Protein AF-A0A349XSU2-F1 (afdb_monomer_lite)

Secondary structure (DSSP, 8-state):
---SGGGS---TTHHHHHHHHHHHHHHHTTSS-TTPPP-HHHHHHHHT--HHHHHHHT-

Radius of gyration: 14.12 Å; chains: 1; bounding box: 39×24×32 Å

Structure (mmCIF, N/CA/C/O backbone):
data_AF-A0A349XSU2-F1
#
_entry.id   AF-A0A349XSU2-F1
#
loop_
_atom_site.group_PDB
_atom_site.id
_atom_site.type_symbol
_atom_site.label_atom_id
_atom_site.label_alt_id
_atom_site.label_comp_id
_atom_site.label_asym_id
_atom_site.label_entity_id
_atom_site.label_seq_id
_atom_site.pdbx_PDB_ins_code
_atom_site.Cartn_x
_atom_site.Cartn_y
_atom_site.Cartn_z
_atom_site.occupancy
_atom_site.B_iso_or_equiv
_atom_site.auth_seq_id
_atom_site.auth_comp_id
_atom_site.auth_asym_id
_atom_site.auth_atom_id
_atom_site.pdbx_PDB_model_num
ATOM 1 N N . MET A 1 1 ? -33.084 -13.472 17.838 1.00 53.56 1 MET A N 1
ATOM 2 C CA . MET A 1 1 ? -32.087 -13.870 18.856 1.00 53.56 1 MET A CA 1
ATOM 3 C C . MET A 1 1 ? -30.975 -14.676 18.181 1.00 53.56 1 MET A C 1
ATOM 5 O O . MET A 1 1 ? -30.893 -15.854 18.486 1.00 53.56 1 MET A O 1
ATOM 9 N N . THR A 1 2 ? -30.162 -14.107 17.261 1.00 47.16 2 THR A N 1
ATOM 10 C CA . THR A 1 2 ? -28.814 -14.667 16.938 1.00 47.16 2 THR A CA 1
ATOM 11 C C . THR A 1 2 ? -27.839 -13.841 16.067 1.00 47.16 2 THR A C 1
ATOM 13 O O . THR A 1 2 ? -26.742 -14.333 15.864 1.00 47.16 2 THR A O 1
ATOM 16 N N . ASP A 1 3 ? -28.090 -12.599 15.632 1.00 54.97 3 ASP A N 1
ATOM 17 C CA . ASP A 1 3 ? -27.163 -11.938 14.671 1.00 54.97 3 ASP A CA 1
ATOM 18 C C . ASP A 1 3 ? -26.381 -10.727 15.209 1.00 54.97 3 ASP A C 1
ATOM 20 O O . ASP A 1 3 ? -26.284 -9.699 14.545 1.00 54.97 3 ASP A O 1
ATOM 24 N N . ILE A 1 4 ? -25.817 -10.801 16.422 1.00 57.31 4 ILE A N 1
ATOM 25 C CA . ILE A 1 4 ? -25.022 -9.679 16.983 1.00 57.31 4 ILE A CA 1
ATOM 26 C C . ILE A 1 4 ? -23.542 -10.037 17.222 1.00 57.31 4 ILE A C 1
ATOM 28 O O . ILE A 1 4 ? -22.698 -9.146 17.277 1.00 57.31 4 ILE A O 1
ATOM 32 N N . ILE A 1 5 ? -23.162 -11.319 17.268 1.00 55.25 5 ILE A N 1
ATOM 33 C CA . ILE A 1 5 ? -21.798 -11.700 17.692 1.00 55.25 5 ILE A CA 1
ATOM 34 C C . ILE A 1 5 ? -20.780 -11.766 16.530 1.00 55.25 5 ILE A C 1
ATOM 36 O O . ILE A 1 5 ? -19.583 -11.610 16.761 1.00 55.25 5 ILE A O 1
ATOM 40 N N . ALA A 1 6 ? -21.210 -11.863 15.266 1.00 50.69 6 ALA A N 1
ATOM 41 C CA . ALA A 1 6 ? -20.282 -12.014 14.133 1.00 50.69 6 ALA A CA 1
ATOM 42 C C . ALA A 1 6 ? -19.46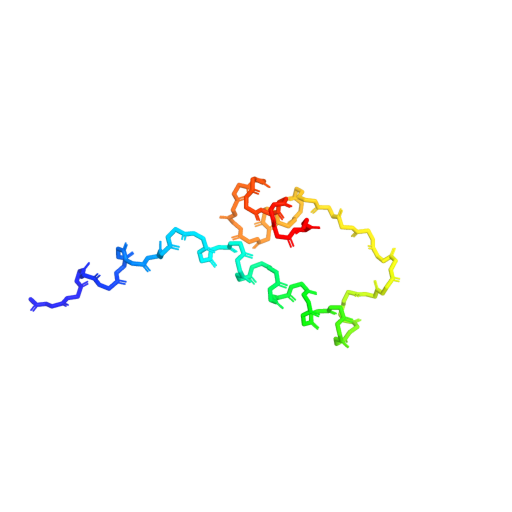1 -10.748 13.779 1.00 50.69 6 ALA A C 1
ATOM 44 O O . ALA A 1 6 ? -18.448 -10.843 13.092 1.00 50.69 6 ALA A O 1
ATOM 45 N N . SER A 1 7 ? -19.851 -9.553 14.245 1.00 52.81 7 SER A N 1
ATOM 46 C CA . SER A 1 7 ? -19.181 -8.293 13.865 1.00 52.81 7 SER A CA 1
ATOM 47 C C . SER A 1 7 ? -18.002 -7.897 14.767 1.00 52.81 7 SER A C 1
ATOM 49 O O . SER A 1 7 ? -17.256 -6.976 14.415 1.00 52.81 7 SER A O 1
ATOM 51 N N . ALA A 1 8 ? -17.839 -8.529 15.932 1.00 51.09 8 ALA A N 1
ATOM 52 C CA . ALA A 1 8 ? -16.853 -8.118 16.937 1.00 51.09 8 ALA A CA 1
ATOM 53 C C . ALA A 1 8 ? -15.460 -8.748 16.734 1.00 51.09 8 ALA A C 1
ATOM 55 O O . ALA A 1 8 ? -14.479 -8.252 17.283 1.00 51.09 8 ALA A O 1
ATOM 56 N N . GLU A 1 9 ? -15.345 -9.777 15.888 1.00 48.06 9 GLU A N 1
ATOM 57 C CA . GLU A 1 9 ? -14.075 -10.415 15.516 1.00 48.06 9 GLU A CA 1
ATOM 58 C C . GLU A 1 9 ? -13.474 -9.864 14.211 1.00 48.06 9 GLU A C 1
ATOM 60 O O . GLU A 1 9 ? -12.838 -10.593 13.447 1.00 48.06 9 GLU A O 1
ATOM 65 N N . ARG A 1 10 ? -13.581 -8.557 13.931 1.00 55.91 10 ARG A N 1
ATOM 66 C CA . ARG A 1 10 ? -12.573 -7.931 13.056 1.00 55.91 10 ARG A CA 1
ATOM 67 C C . ARG A 1 10 ? -11.246 -7.957 13.814 1.00 55.91 10 ARG A C 1
ATOM 69 O O . ARG A 1 10 ? -10.892 -7.007 14.509 1.00 55.91 10 ARG A O 1
ATOM 76 N N . LYS A 1 11 ? -10.588 -9.121 13.769 1.00 56.91 11 LYS A N 1
ATOM 77 C CA . LYS A 1 11 ? -9.345 -9.453 14.462 1.00 56.91 11 LYS A CA 1
ATOM 78 C C . LYS A 1 11 ? -8.382 -8.295 14.258 1.00 56.91 11 LYS A C 1
ATOM 80 O O . LYS A 1 11 ? -8.105 -7.922 13.121 1.00 56.91 11 LYS A O 1
ATOM 85 N N . ARG A 1 12 ? -7.903 -7.698 15.350 1.00 55.88 12 ARG A N 1
ATOM 86 C CA . ARG A 1 12 ? -6.837 -6.686 15.310 1.00 55.88 12 ARG A CA 1
ATOM 87 C C . ARG A 1 12 ? -5.736 -7.177 14.350 1.00 55.88 12 ARG A C 1
ATOM 89 O O . ARG A 1 12 ? -5.252 -8.289 14.522 1.00 55.88 12 ARG A O 1
ATOM 96 N N . GLY A 1 13 ? -5.430 -6.399 13.307 1.00 67.06 13 GLY A N 1
ATOM 97 C CA . GLY A 1 13 ? -4.501 -6.777 12.225 1.00 67.06 13 GLY A CA 1
ATOM 98 C C . GLY A 1 13 ? -5.146 -7.247 10.908 1.00 67.06 13 GLY A C 1
ATOM 99 O O . GLY A 1 13 ? -4.462 -7.296 9.889 1.00 67.06 13 GLY A O 1
ATOM 100 N N . SER A 1 14 ? -6.457 -7.518 10.866 1.00 82.81 14 SER A N 1
ATOM 101 C CA . SER A 1 14 ? -7.136 -7.965 9.635 1.00 82.81 14 SER A CA 1
ATOM 102 C C . SER A 1 14 ? -7.128 -6.909 8.525 1.00 82.81 14 SER A C 1
ATOM 104 O O . SER A 1 14 ? -7.127 -7.261 7.351 1.00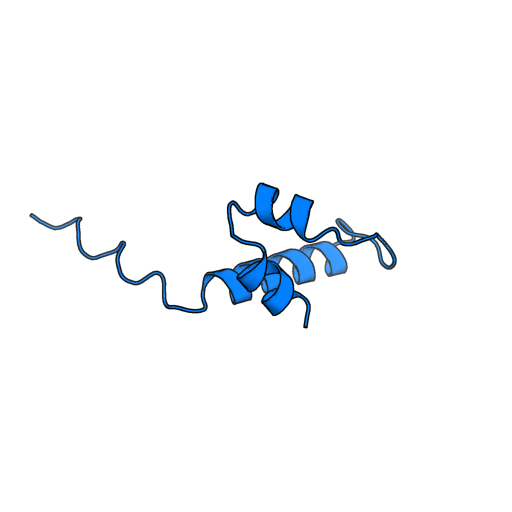 82.81 14 SER A O 1
ATOM 106 N N . GLY A 1 15 ? -7.120 -5.622 8.890 1.00 89.38 15 GLY A N 1
ATOM 107 C CA . GLY A 1 15 ? -7.062 -4.515 7.932 1.00 89.38 15 GLY A CA 1
ATOM 108 C C . GLY A 1 15 ? -5.728 -4.444 7.190 1.00 89.38 15 GLY A C 1
ATOM 109 O O . GLY A 1 15 ? -5.728 -4.329 5.974 1.00 89.38 15 GLY A O 1
ATOM 110 N N . VAL A 1 16 ? -4.608 -4.601 7.905 1.00 94.12 16 VAL A N 1
ATOM 111 C CA . VAL A 1 16 ? -3.253 -4.559 7.324 1.00 94.12 16 VAL A CA 1
ATOM 112 C C . VAL A 1 16 ? -3.058 -5.701 6.332 1.00 94.12 16 VAL A C 1
ATOM 114 O O . VAL A 1 16 ? -2.684 -5.466 5.187 1.00 94.12 16 VAL A O 1
ATOM 117 N N . LYS A 1 17 ? -3.397 -6.934 6.740 1.00 94.19 17 LYS A N 1
ATOM 118 C CA . LYS A 1 17 ? -3.295 -8.108 5.862 1.00 94.19 17 LYS A CA 1
ATOM 119 C C . LYS A 1 17 ? -4.144 -7.948 4.597 1.00 94.19 17 LYS A C 1
ATOM 121 O O . LYS A 1 17 ? -3.672 -8.264 3.514 1.00 94.19 17 LYS A O 1
ATOM 126 N N . MET A 1 18 ? -5.372 -7.441 4.729 1.00 94.69 18 MET A N 1
ATOM 127 C CA . MET A 1 18 ? -6.257 -7.225 3.581 1.00 94.69 18 MET A CA 1
ATOM 128 C C . MET A 1 18 ? -5.680 -6.211 2.585 1.00 94.69 18 MET A C 1
ATOM 130 O O . MET A 1 18 ? -5.719 -6.463 1.385 1.00 94.69 18 MET A O 1
ATOM 134 N N . VAL A 1 19 ? -5.115 -5.101 3.069 1.00 95.81 19 VAL A N 1
ATOM 135 C CA . VAL A 1 19 ? -4.482 -4.093 2.204 1.00 95.81 19 VAL A CA 1
ATOM 136 C C . VAL A 1 19 ? -3.259 -4.677 1.496 1.00 95.81 19 VAL A C 1
ATOM 138 O O . VAL A 1 19 ? -3.120 -4.496 0.290 1.00 95.81 19 VAL A O 1
ATOM 141 N N . TYR A 1 20 ? -2.413 -5.419 2.219 1.00 96.12 20 TYR A N 1
ATOM 142 C CA . TYR A 1 20 ? -1.246 -6.087 1.641 1.00 96.12 20 TYR A CA 1
ATOM 143 C C . TYR A 1 20 ? -1.639 -7.069 0.533 1.00 96.12 20 TYR A C 1
ATOM 145 O O . TYR A 1 20 ? -1.103 -6.988 -0.569 1.00 96.12 20 TYR A O 1
ATOM 153 N N . ASP A 1 21 ? -2.583 -7.975 0.814 1.00 96.94 21 ASP A N 1
ATOM 154 C CA . ASP A 1 21 ? -2.998 -9.006 -0.142 1.00 96.94 21 ASP A CA 1
ATOM 155 C C . ASP A 1 21 ? -3.551 -8.364 -1.426 1.00 96.94 21 ASP A C 1
ATOM 157 O O . ASP A 1 21 ? -3.147 -8.739 -2.522 1.00 96.94 21 ASP A O 1
ATOM 161 N N . LEU A 1 22 ? -4.403 -7.338 -1.297 1.00 96.69 22 LEU A N 1
ATOM 162 C CA . LEU A 1 22 ? -4.980 -6.643 -2.451 1.00 96.69 22 LEU A CA 1
ATOM 163 C C . LEU A 1 22 ? -3.929 -5.905 -3.283 1.00 96.69 22 LEU A C 1
ATOM 165 O O . LEU A 1 22 ? -3.942 -6.014 -4.505 1.00 96.69 22 LEU A O 1
ATOM 169 N N . LEU A 1 23 ? -3.008 -5.171 -2.650 1.00 95.94 23 LEU A N 1
ATOM 170 C CA . LEU A 1 23 ? -1.938 -4.484 -3.380 1.00 95.94 23 LEU A CA 1
ATOM 171 C C . LEU A 1 23 ? -0.991 -5.478 -4.057 1.00 95.94 23 LEU A C 1
ATOM 173 O O . LEU A 1 23 ? -0.548 -5.241 -5.178 1.00 95.94 23 LEU A O 1
ATOM 177 N N . ARG A 1 24 ? -0.689 -6.600 -3.395 1.00 96.19 24 ARG A N 1
ATOM 178 C CA . ARG A 1 24 ? 0.120 -7.677 -3.968 1.00 96.19 24 ARG A CA 1
ATOM 179 C C . ARG A 1 24 ? -0.534 -8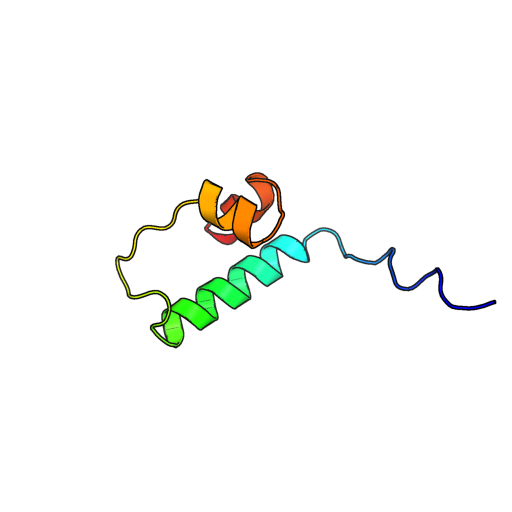.238 -5.225 1.00 96.19 24 ARG A C 1
ATOM 181 O O . ARG A 1 24 ? 0.147 -8.357 -6.240 1.00 96.19 24 ARG A O 1
ATOM 188 N N . ASP A 1 25 ? -1.819 -8.563 -5.158 1.00 98.06 25 ASP A N 1
ATOM 189 C CA . ASP A 1 25 ? -2.556 -9.105 -6.298 1.00 98.06 25 ASP A CA 1
ATOM 190 C C . ASP A 1 25 ? -2.627 -8.073 -7.438 1.00 98.06 25 ASP A C 1
ATOM 192 O O . ASP A 1 25 ? -2.315 -8.403 -8.577 1.00 98.06 25 ASP A O 1
ATOM 196 N N . GLU A 1 26 ? -2.875 -6.792 -7.138 1.00 97.12 26 GLU A N 1
ATOM 197 C CA . GLU A 1 26 ? -2.872 -5.717 -8.146 1.00 97.12 26 GLU A CA 1
ATOM 198 C C . GLU A 1 26 ? -1.524 -5.537 -8.854 1.00 97.12 26 GLU A C 1
ATOM 200 O O . GLU A 1 26 ? -1.496 -5.241 -10.051 1.00 97.12 26 GLU A O 1
ATOM 205 N N . ILE A 1 27 ? -0.408 -5.717 -8.144 1.00 96.69 27 ILE A N 1
ATOM 206 C CA . ILE A 1 27 ? 0.933 -5.662 -8.740 1.00 96.69 27 ILE A CA 1
ATOM 207 C C . ILE A 1 27 ? 1.175 -6.877 -9.639 1.00 96.69 27 ILE A C 1
ATOM 209 O O . ILE A 1 27 ? 1.699 -6.731 -10.744 1.00 96.69 27 ILE A O 1
ATOM 213 N N . LEU A 1 28 ? 0.806 -8.077 -9.180 1.00 97.44 28 LEU A N 1
ATOM 214 C CA . LEU A 1 28 ? 1.001 -9.320 -9.932 1.00 97.44 28 LEU A CA 1
ATOM 215 C C . LEU A 1 28 ? 0.128 -9.377 -11.192 1.00 97.44 28 LEU A C 1
ATOM 217 O O . LEU A 1 28 ? 0.595 -9.840 -12.232 1.00 97.44 28 LEU A O 1
ATOM 221 N N . ASP A 1 29 ? -1.086 -8.841 -11.111 1.00 98.06 29 ASP A N 1
ATOM 222 C CA . ASP A 1 29 ? -2.029 -8.747 -12.227 1.00 98.06 29 ASP A CA 1
ATOM 223 C C . ASP A 1 29 ? -1.769 -7.524 -13.128 1.00 98.06 29 ASP A C 1
ATOM 225 O O . ASP A 1 29 ? -2.487 -7.304 -14.104 1.00 98.06 29 ASP A O 1
ATOM 229 N N . LEU A 1 30 ? -0.736 -6.723 -12.826 1.00 97.00 30 LEU A N 1
ATOM 230 C CA . LEU A 1 30 ? -0.367 -5.489 -13.534 1.00 97.00 30 LEU A CA 1
ATOM 231 C C . LEU A 1 30 ? -1.474 -4.418 -13.572 1.00 97.00 30 LEU A C 1
ATOM 233 O O . LEU A 1 30 ? -1.415 -3.493 -14.385 1.00 97.00 30 LEU A O 1
ATOM 237 N N . VAL A 1 31 ? -2.451 -4.494 -12.663 1.00 96.50 31 VAL A N 1
ATOM 238 C CA . VAL A 1 31 ? -3.410 -3.408 -12.393 1.00 96.50 31 VAL A CA 1
ATOM 239 C C . VAL A 1 31 ? -2.674 -2.199 -11.822 1.00 96.50 31 VAL A C 1
ATOM 241 O O . VAL A 1 31 ? -2.961 -1.060 -12.192 1.00 96.50 31 VAL A O 1
ATOM 244 N N . LEU A 1 32 ? -1.687 -2.460 -10.962 1.00 95.69 32 LEU A N 1
ATOM 245 C CA . LEU A 1 32 ? -0.708 -1.492 -10.497 1.00 95.69 32 LEU A CA 1
ATOM 246 C C . LEU A 1 32 ? 0.671 -1.846 -11.084 1.00 95.69 32 LEU A C 1
ATOM 248 O O . LEU A 1 32 ? 1.369 -2.710 -10.549 1.00 95.69 32 LEU A O 1
ATOM 252 N N . PRO A 1 33 ? 1.086 -1.203 -12.187 1.00 94.69 33 PRO A N 1
ATOM 253 C CA . PRO A 1 33 ? 2.360 -1.502 -12.824 1.00 94.69 33 PRO A CA 1
ATOM 254 C C . PRO A 1 33 ? 3.577 -1.283 -11.908 1.00 94.69 33 PRO A C 1
ATOM 256 O O . PRO A 1 33 ? 3.582 -0.381 -11.063 1.00 94.69 33 PRO A O 1
ATOM 259 N N . PRO A 1 34 ? 4.671 -2.039 -12.113 1.00 94.19 34 PRO A N 1
ATOM 260 C CA . PRO A 1 34 ? 5.934 -1.771 -11.439 1.00 94.19 34 PRO A CA 1
ATOM 261 C C . PRO A 1 34 ? 6.401 -0.326 -11.656 1.00 94.19 34 PRO A C 1
ATOM 263 O O . PRO A 1 34 ? 6.429 0.173 -12.780 1.00 94.19 34 PRO A O 1
ATOM 266 N N . GLY A 1 35 ? 6.792 0.339 -10.569 1.00 93.88 35 GLY A N 1
ATOM 267 C CA . GLY A 1 35 ? 7.218 1.741 -10.591 1.00 93.88 35 GLY A CA 1
ATOM 268 C C . GLY A 1 35 ? 6.076 2.758 -10.527 1.00 93.88 35 GLY A C 1
ATOM 269 O O . GLY A 1 35 ? 6.353 3.955 -10.448 1.00 93.88 35 GLY A O 1
ATOM 270 N N . SER A 1 36 ? 4.810 2.322 -10.515 1.00 94.69 36 SER A N 1
ATOM 271 C CA . SER A 1 36 ? 3.689 3.213 -10.219 1.00 94.69 36 SER A CA 1
ATOM 272 C C . SER A 1 36 ? 3.815 3.802 -8.806 1.00 94.69 36 SER A C 1
ATOM 274 O O . SER A 1 36 ? 4.167 3.083 -7.866 1.00 94.69 36 SER A O 1
ATOM 276 N N . PRO A 1 37 ? 3.536 5.106 -8.630 1.00 95.06 37 PRO A N 1
ATOM 277 C CA . PRO A 1 37 ? 3.604 5.736 -7.320 1.00 95.06 37 PRO A CA 1
ATOM 278 C C . PRO A 1 37 ? 2.507 5.190 -6.400 1.00 95.06 37 PRO A C 1
ATOM 280 O O . PRO A 1 37 ? 1.353 5.055 -6.803 1.00 95.06 37 PRO A O 1
ATOM 283 N N . ILE A 1 38 ? 2.870 4.929 -5.144 1.00 94.75 38 ILE A N 1
ATOM 284 C CA . ILE A 1 38 ? 1.934 4.583 -4.074 1.00 94.75 38 ILE A CA 1
ATOM 285 C C . ILE A 1 38 ? 1.690 5.823 -3.217 1.00 94.75 38 ILE A C 1
ATOM 287 O O . ILE A 1 38 ? 2.616 6.338 -2.591 1.00 94.75 38 ILE A O 1
ATOM 291 N N . ASP A 1 39 ? 0.441 6.279 -3.163 1.00 95.75 39 ASP A N 1
ATOM 292 C CA . ASP A 1 39 ? 0.017 7.367 -2.283 1.00 95.75 39 ASP A CA 1
ATOM 293 C C . ASP A 1 39 ? -0.796 6.812 -1.107 1.00 95.75 39 ASP A C 1
ATOM 295 O O . ASP A 1 39 ? -1.939 6.373 -1.258 1.00 95.75 39 ASP A O 1
ATOM 299 N N . GLU A 1 40 ? -0.206 6.849 0.090 1.00 95.38 40 GLU A N 1
ATOM 300 C CA . GLU A 1 40 ? -0.848 6.389 1.325 1.00 95.38 40 GLU A CA 1
ATOM 301 C C . GLU A 1 40 ? -2.176 7.101 1.620 1.00 95.38 40 GLU A C 1
ATOM 303 O O . GLU A 1 40 ? -3.055 6.503 2.240 1.00 95.38 40 GLU A O 1
ATOM 308 N N . VAL A 1 41 ? -2.325 8.372 1.230 1.00 97.00 41 V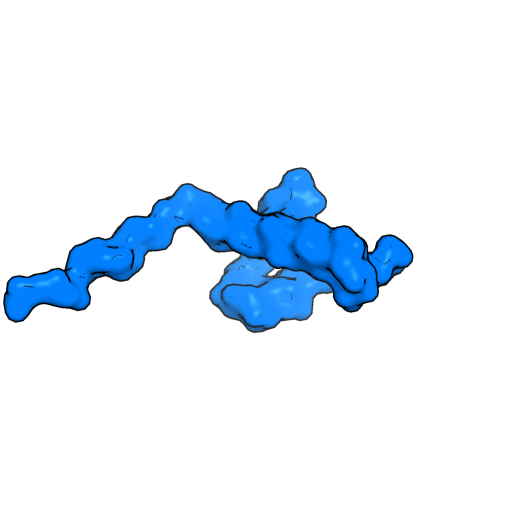AL A N 1
ATOM 309 C CA . VAL A 1 41 ? -3.547 9.152 1.474 1.00 97.00 41 VAL A CA 1
ATOM 310 C C . VAL A 1 41 ? -4.667 8.635 0.581 1.00 97.00 41 VAL A C 1
ATOM 312 O O . VAL A 1 41 ? -5.748 8.325 1.078 1.00 97.00 41 VAL A O 1
ATOM 315 N N . GLN A 1 42 ? -4.384 8.440 -0.707 1.00 96.94 42 GLN A N 1
ATOM 316 C CA . GLN A 1 42 ? -5.357 7.885 -1.650 1.00 96.94 42 GLN A CA 1
ATOM 317 C C . GLN A 1 42 ? -5.758 6.454 -1.273 1.00 96.94 42 GLN A C 1
ATOM 319 O O . GLN A 1 42 ? -6.934 6.095 -1.336 1.00 96.94 42 GLN A O 1
ATOM 324 N N . LEU A 1 43 ? -4.806 5.631 -0.823 1.00 96.44 43 LEU A N 1
ATOM 325 C CA . LEU A 1 43 ? -5.108 4.281 -0.344 1.00 96.44 43 LEU A CA 1
ATOM 326 C C . LEU A 1 43 ? -5.940 4.299 0.946 1.00 96.44 43 LEU A C 1
ATOM 328 O O . LEU A 1 43 ? -6.886 3.522 1.071 1.00 96.44 43 LEU A O 1
ATOM 332 N N . ALA A 1 44 ? -5.641 5.198 1.886 1.00 96.38 44 ALA A N 1
ATOM 333 C CA . ALA A 1 44 ? -6.429 5.366 3.107 1.00 96.38 44 ALA A CA 1
ATOM 334 C C . ALA A 1 44 ? -7.891 5.722 2.795 1.00 96.38 44 ALA A C 1
ATOM 336 O O . ALA A 1 44 ? -8.810 5.127 3.365 1.00 96.38 44 ALA A O 1
ATOM 337 N N . GLU A 1 45 ? -8.114 6.624 1.839 1.00 97.44 45 GLU A N 1
ATOM 338 C CA . GLU A 1 45 ? -9.448 6.977 1.351 1.00 97.44 45 GLU A CA 1
ATOM 339 C C . GLU A 1 45 ? -10.138 5.793 0.660 1.00 97.44 45 GLU A C 1
ATOM 341 O O . GLU A 1 45 ? -11.269 5.446 1.016 1.00 97.44 45 GLU A O 1
ATOM 346 N N . ARG A 1 46 ? -9.442 5.113 -0.265 1.00 95.31 46 ARG A N 1
ATOM 347 C CA . ARG A 1 46 ? -9.946 3.942 -1.004 1.00 95.31 46 ARG A CA 1
ATOM 348 C C . ARG A 1 46 ? -10.405 2.824 -0.069 1.00 95.31 46 ARG A C 1
ATOM 350 O O . ARG A 1 46 ? -11.495 2.278 -0.245 1.00 95.31 46 ARG A O 1
ATOM 357 N N . PHE A 1 47 ? -9.590 2.490 0.928 1.00 94.00 47 PHE A N 1
ATOM 358 C CA . PHE A 1 47 ? -9.867 1.406 1.873 1.00 94.00 47 PHE A CA 1
ATOM 359 C C . PHE A 1 47 ? -10.704 1.842 3.081 1.00 94.00 47 PHE A C 1
ATOM 361 O O . PHE A 1 47 ? -11.086 0.993 3.889 1.00 94.00 47 PHE A O 1
ATOM 368 N N . LYS A 1 48 ? -11.031 3.138 3.204 1.00 94.75 48 LYS A N 1
ATOM 369 C CA . LYS A 1 48 ? -11.738 3.724 4.356 1.00 94.75 48 LYS A CA 1
ATOM 370 C C . LYS A 1 48 ? -11.043 3.393 5.681 1.00 94.75 48 LYS A C 1
ATOM 372 O O . LYS A 1 48 ? -11.680 3.009 6.664 1.00 94.75 48 LYS A O 1
ATOM 377 N N . MET A 1 49 ? -9.720 3.518 5.689 1.00 93.38 49 MET A N 1
ATOM 378 C CA . MET A 1 49 ? -8.859 3.246 6.839 1.00 93.38 49 MET A CA 1
ATOM 379 C C . MET A 1 49 ? -8.035 4.480 7.204 1.00 93.38 49 MET A C 1
ATOM 381 O O . MET A 1 49 ? -7.878 5.399 6.408 1.00 93.38 49 MET A O 1
ATOM 385 N N . SER A 1 50 ? -7.490 4.512 8.423 1.00 95.44 50 SER A N 1
ATOM 386 C CA . SER A 1 50 ? -6.475 5.509 8.767 1.00 95.44 50 SER A CA 1
ATOM 387 C C . SER A 1 50 ? -5.153 5.197 8.056 1.00 95.44 50 SER A C 1
ATOM 389 O O . SER A 1 50 ? -4.936 4.091 7.567 1.00 95.44 50 SER A O 1
ATOM 391 N N . ARG A 1 51 ? -4.231 6.162 8.028 1.00 95.50 51 ARG A N 1
ATOM 392 C CA . ARG A 1 51 ? -2.921 5.988 7.380 1.00 95.50 51 ARG A CA 1
ATOM 393 C C . ARG A 1 51 ? -2.024 4.949 8.056 1.00 95.50 51 ARG A C 1
ATOM 395 O O . ARG A 1 51 ? -1.178 4.370 7.390 1.00 95.50 51 ARG A O 1
ATOM 402 N N . THR A 1 52 ? -2.197 4.703 9.356 1.00 94.94 52 THR A N 1
ATOM 403 C CA . THR A 1 52 ? -1.377 3.742 10.114 1.00 94.94 52 THR A CA 1
ATOM 404 C C . THR A 1 52 ? -1.421 2.325 9.524 1.00 94.94 52 THR A C 1
ATOM 406 O O . THR A 1 52 ? -0.362 1.846 9.132 1.00 94.94 52 THR A O 1
ATOM 409 N N . PRO A 1 53 ? -2.588 1.665 9.369 1.00 93.56 53 PRO A N 1
ATOM 410 C CA . PRO A 1 53 ? -2.653 0.332 8.771 1.00 93.56 53 PRO A CA 1
ATOM 411 C C . PRO A 1 53 ? -2.257 0.304 7.288 1.00 93.56 53 PRO A C 1
ATOM 413 O O . PRO A 1 53 ? -1.776 -0.722 6.821 1.00 93.56 53 PRO A O 1
ATOM 416 N N . ILE A 1 54 ? -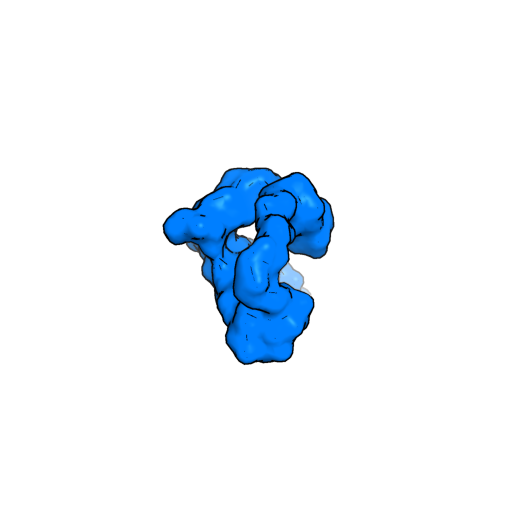2.435 1.409 6.550 1.00 96.38 54 ILE A N 1
ATOM 417 C CA . ILE A 1 54 ? -1.958 1.516 5.163 1.00 96.38 54 ILE A CA 1
ATOM 418 C C . ILE A 1 54 ? -0.436 1.464 5.133 1.00 96.38 54 ILE A C 1
AT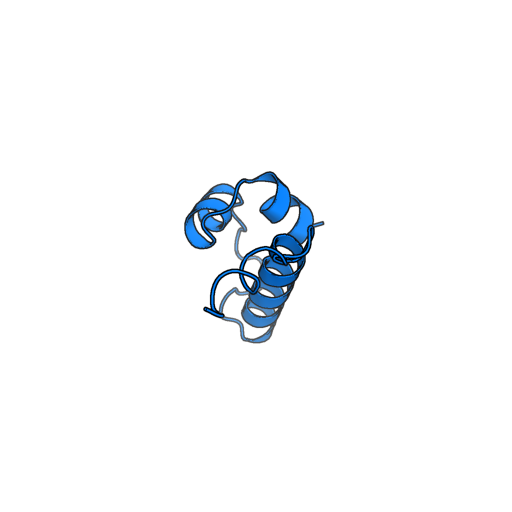OM 420 O O . ILE A 1 54 ? 0.130 0.636 4.434 1.00 96.38 54 ILE A O 1
ATOM 424 N N . ARG A 1 55 ? 0.227 2.305 5.932 1.00 95.19 55 ARG A N 1
ATOM 425 C CA . ARG A 1 55 ? 1.687 2.337 6.020 1.00 95.19 55 ARG A CA 1
ATOM 426 C C . ARG A 1 55 ? 2.256 1.002 6.494 1.00 95.19 55 ARG A C 1
ATOM 428 O O . ARG A 1 55 ? 3.261 0.562 5.957 1.00 95.19 55 ARG A O 1
ATOM 435 N N . GLU A 1 56 ? 1.613 0.356 7.467 1.00 95.38 56 GLU A N 1
ATOM 436 C CA . GLU A 1 56 ? 2.010 -0.977 7.944 1.00 95.38 56 GLU A CA 1
ATOM 437 C C . GLU A 1 56 ? 1.911 -2.056 6.859 1.00 95.38 56 GLU A C 1
ATOM 439 O O . GLU A 1 56 ? 2.694 -2.995 6.879 1.00 95.38 56 GLU A O 1
ATOM 444 N N . ALA A 1 57 ? 0.988 -1.932 5.902 1.00 94.56 57 ALA A N 1
ATOM 445 C CA . ALA A 1 57 ? 0.872 -2.879 4.794 1.00 94.56 57 ALA A CA 1
ATOM 446 C C . ALA A 1 57 ? 1.947 -2.685 3.707 1.00 94.56 57 ALA A C 1
ATOM 448 O O . ALA A 1 57 ? 2.100 -3.552 2.849 1.00 94.56 57 ALA A O 1
ATOM 449 N N . LEU A 1 58 ? 2.662 -1.553 3.718 1.00 93.19 58 LEU A N 1
ATOM 450 C CA . LEU A 1 58 ? 3.698 -1.206 2.739 1.00 93.19 58 LEU A CA 1
ATOM 451 C C . LEU A 1 58 ? 5.128 -1.529 3.211 1.00 93.19 58 LEU A C 1
ATOM 453 O O . LEU A 1 58 ? 6.060 -1.351 2.425 1.00 93.19 58 LEU A O 1
ATOM 457 N N . VAL A 1 59 ? 5.315 -1.942 4.472 1.00 87.81 59 VAL A N 1
ATOM 458 C CA . VAL A 1 59 ? 6.633 -2.174 5.105 1.00 87.81 59 VAL A CA 1
ATOM 459 C C . VAL A 1 59 ? 6.927 -3.639 5.383 1.00 87.81 59 VAL A C 1
ATOM 461 O O . VAL A 1 59 ? 5.976 -4.418 5.607 1.00 87.81 59 VAL A O 1
#

Sequence (59 aa):
MTDIIASAERKRGSGVKMVYDLLRDEILDLVLPPGSPIDEVQLAERFKMSRTPIREALV

Foldseek 3Di:
DDPDPPPPPPPVLVLLVVLLVVVVVCPVVVVPDPPRDDDLVVSCVVSVHDSVSSVSNVD

pLDDT: mean 86.07, std 17.16, range [47.16, 98.06]